Protein AF-A0A074W3J8-F1 (afdb_monomer)

Structure (mmCIF, N/CA/C/O backbone):
data_AF-A0A074W3J8-F1
#
_entry.id   AF-A0A074W3J8-F1
#
loop_
_atom_site.group_PDB
_atom_site.id
_atom_site.type_symbol
_atom_site.label_atom_id
_atom_site.label_alt_id
_atom_site.label_comp_id
_atom_site.label_asym_id
_atom_site.label_entity_id
_atom_site.label_seq_id
_atom_site.pdbx_PDB_ins_code
_atom_site.Cartn_x
_atom_site.Cartn_y
_atom_site.Cartn_z
_atom_site.occupancy
_atom_site.B_iso_or_equiv
_atom_site.auth_seq_id
_atom_site.auth_comp_id
_atom_site.auth_asym_id
_atom_site.auth_atom_id
_atom_site.pdbx_PDB_model_num
ATOM 1 N N . ALA A 1 1 ? 24.331 3.811 -32.548 1.00 37.69 1 ALA A N 1
ATOM 2 C CA . ALA A 1 1 ? 24.297 2.344 -32.733 1.00 37.69 1 ALA A CA 1
ATOM 3 C C . ALA A 1 1 ? 24.507 1.715 -31.360 1.00 37.69 1 ALA A C 1
ATOM 5 O O . ALA A 1 1 ? 25.449 2.123 -30.707 1.00 37.69 1 ALA A O 1
ATOM 6 N N . SER A 1 2 ? 23.672 0.851 -30.790 1.00 36.09 2 SER A N 1
ATOM 7 C CA . SER A 1 2 ? 22.508 0.096 -31.257 1.00 36.09 2 SER A CA 1
ATOM 8 C C . SER A 1 2 ? 21.372 0.308 -30.248 1.00 36.09 2 SER A C 1
ATOM 10 O O . SER A 1 2 ? 21.571 0.116 -29.051 1.00 36.09 2 SER A O 1
ATOM 12 N N . THR A 1 3 ? 20.202 0.747 -30.708 1.00 47.94 3 THR A N 1
ATOM 13 C CA . THR A 1 3 ? 18.980 0.812 -29.895 1.00 47.94 3 THR A CA 1
ATOM 14 C C . THR A 1 3 ? 18.327 -0.560 -29.975 1.00 47.94 3 THR A C 1
ATOM 16 O O . THR A 1 3 ? 17.429 -0.790 -30.787 1.00 47.94 3 THR A O 1
ATOM 19 N N . ASP A 1 4 ? 18.838 -1.500 -29.185 1.00 38.25 4 ASP A N 1
ATOM 20 C CA . ASP A 1 4 ? 18.309 -2.857 -29.149 1.00 38.25 4 ASP A CA 1
ATOM 21 C C . ASP A 1 4 ? 16.967 -2.853 -28.402 1.00 38.25 4 ASP A C 1
ATOM 23 O O . ASP A 1 4 ? 16.872 -2.987 -27.183 1.00 38.25 4 ASP A O 1
ATOM 27 N N . LYS A 1 5 ? 15.892 -2.633 -29.167 1.00 47.25 5 LYS A N 1
ATOM 28 C CA . LYS A 1 5 ? 14.490 -2.676 -28.718 1.00 47.25 5 LYS A CA 1
ATOM 29 C C . LYS A 1 5 ? 14.050 -4.083 -28.273 1.00 47.25 5 LYS A C 1
ATOM 31 O O . LYS A 1 5 ? 12.896 -4.264 -27.899 1.00 47.25 5 LYS A O 1
ATOM 36 N N . SER A 1 6 ? 14.944 -5.072 -28.299 1.00 40.81 6 SER A N 1
ATOM 37 C CA . SER A 1 6 ? 14.677 -6.471 -27.950 1.00 40.81 6 SER A CA 1
ATOM 38 C C . SER A 1 6 ? 14.681 -6.758 -26.438 1.00 40.81 6 SER A C 1
ATOM 40 O O . SER A 1 6 ? 14.144 -7.779 -26.015 1.00 40.81 6 SER A O 1
ATOM 42 N N . ILE A 1 7 ? 15.189 -5.844 -25.597 1.00 44.91 7 ILE A N 1
ATOM 43 C CA . ILE A 1 7 ? 15.182 -5.992 -24.123 1.00 44.91 7 ILE A CA 1
ATOM 44 C C . ILE A 1 7 ? 13.827 -5.566 -23.503 1.00 44.91 7 ILE A C 1
ATOM 46 O O . ILE A 1 7 ? 13.557 -5.811 -22.330 1.00 44.91 7 ILE A O 1
ATOM 50 N N . MET A 1 8 ? 12.912 -4.982 -24.288 1.00 40.69 8 MET A N 1
ATOM 51 C CA . MET A 1 8 ? 11.674 -4.349 -23.792 1.00 40.69 8 MET A CA 1
ATOM 52 C C . MET A 1 8 ? 10.526 -5.307 -23.414 1.00 40.69 8 MET A C 1
ATOM 54 O O . MET A 1 8 ? 9.385 -4.874 -23.273 1.00 40.69 8 MET A O 1
ATOM 58 N N . THR A 1 9 ? 10.799 -6.595 -23.194 1.00 46.59 9 THR A N 1
ATOM 59 C CA . THR A 1 9 ? 9.764 -7.574 -22.792 1.00 46.59 9 THR A CA 1
ATOM 60 C C . THR A 1 9 ? 10.117 -8.385 -21.550 1.00 46.59 9 THR A C 1
ATOM 62 O O . THR A 1 9 ? 9.511 -9.422 -21.297 1.00 46.59 9 THR A O 1
ATOM 65 N N . ILE A 1 10 ? 11.063 -7.913 -20.734 1.00 51.66 10 ILE A N 1
ATOM 66 C CA . ILE A 1 10 ? 11.404 -8.553 -19.457 1.00 51.66 10 ILE A CA 1
ATOM 67 C C . ILE A 1 10 ? 10.976 -7.651 -18.298 1.00 51.66 10 ILE A C 1
ATOM 69 O O . ILE A 1 10 ? 11.773 -7.318 -17.431 1.00 51.66 10 ILE A O 1
ATOM 73 N N . ILE A 1 11 ? 9.696 -7.275 -18.239 1.00 58.72 11 ILE A N 1
ATOM 74 C CA . ILE A 1 11 ? 9.117 -7.053 -16.911 1.00 58.72 11 ILE A CA 1
ATOM 75 C C . ILE A 1 11 ? 8.883 -8.459 -16.364 1.00 58.72 11 ILE A C 1
ATOM 77 O O . ILE A 1 11 ? 7.884 -9.108 -16.673 1.00 58.72 11 ILE A O 1
ATOM 81 N N . GLY A 1 12 ? 9.860 -8.974 -15.619 1.00 64.25 12 GLY A N 1
ATOM 82 C CA . GLY A 1 12 ? 9.792 -10.303 -15.023 1.00 64.25 12 GLY A CA 1
ATOM 83 C C . GLY A 1 12 ? 8.593 -10.445 -14.076 1.00 64.25 12 GLY A C 1
ATOM 84 O O . GLY A 1 12 ? 7.885 -9.489 -13.755 1.00 64.25 12 GLY A O 1
ATOM 85 N N . ASN A 1 13 ? 8.384 -11.636 -13.529 1.00 80.94 13 ASN A N 1
ATOM 86 C CA . ASN A 1 13 ? 7.236 -11.899 -12.663 1.00 80.94 13 ASN A CA 1
ATOM 87 C C . ASN A 1 13 ? 7.220 -11.020 -11.384 1.00 80.94 13 ASN A C 1
ATOM 89 O O . ASN A 1 13 ? 8.151 -11.065 -10.575 1.00 80.94 13 ASN A O 1
ATOM 93 N N . ASN A 1 14 ? 6.124 -10.279 -11.171 1.00 84.62 14 ASN A N 1
ATOM 94 C CA . ASN A 1 14 ? 5.858 -9.476 -9.963 1.00 84.62 14 ASN A CA 1
ATOM 95 C C . ASN A 1 14 ? 5.241 -10.293 -8.810 1.00 84.62 14 ASN A C 1
ATOM 97 O O . ASN A 1 14 ? 4.688 -9.728 -7.863 1.00 84.62 14 ASN A O 1
ATOM 101 N N . LYS A 1 15 ? 5.301 -11.626 -8.889 1.00 86.94 15 LYS A N 1
ATOM 102 C CA . LYS A 1 15 ? 4.885 -12.529 -7.815 1.00 86.94 15 LYS A CA 1
ATOM 103 C C . LYS A 1 15 ? 5.602 -12.169 -6.511 1.00 86.94 15 LYS A C 1
ATOM 105 O O . LYS A 1 15 ? 6.789 -11.835 -6.509 1.00 86.94 15 LYS A O 1
ATOM 110 N N . ASP A 1 16 ? 4.838 -12.226 -5.424 1.00 89.19 16 ASP A N 1
ATOM 111 C CA . ASP A 1 16 ? 5.273 -11.928 -4.056 1.00 89.19 16 ASP A CA 1
ATOM 112 C C . ASP A 1 16 ? 5.745 -10.478 -3.826 1.00 89.19 16 ASP A C 1
ATOM 114 O O . ASP A 1 16 ? 6.363 -10.191 -2.804 1.00 89.19 16 ASP A O 1
ATOM 118 N N . ILE A 1 17 ? 5.424 -9.553 -4.743 1.00 92.19 17 ILE A N 1
ATOM 119 C CA . ILE A 1 17 ? 5.615 -8.109 -4.560 1.00 92.19 17 ILE A CA 1
ATOM 120 C C . ILE A 1 17 ? 4.270 -7.453 -4.235 1.00 92.19 17 ILE A C 1
ATOM 122 O O . ILE A 1 17 ? 3.275 -7.612 -4.954 1.00 92.19 17 ILE A O 1
ATOM 126 N N . HIS A 1 18 ? 4.251 -6.690 -3.145 1.00 91.94 18 HIS A N 1
ATOM 127 C CA . HIS A 1 18 ? 3.091 -5.961 -2.664 1.00 91.94 18 HIS A CA 1
ATOM 128 C C . HIS A 1 18 ? 2.561 -5.011 -3.754 1.00 91.94 18 HIS A C 1
ATOM 130 O O . HIS A 1 18 ? 3.370 -4.348 -4.407 1.00 91.94 18 HIS A O 1
ATOM 136 N N . PRO A 1 19 ? 1.230 -4.888 -3.955 1.00 91.44 19 PRO A N 1
ATOM 137 C CA . PRO A 1 19 ? 0.658 -4.049 -5.009 1.00 91.44 19 PRO A CA 1
ATOM 138 C C . PRO A 1 19 ? 1.208 -2.623 -5.055 1.00 91.44 19 PRO A C 1
ATOM 140 O O . PRO A 1 19 ? 1.490 -2.127 -6.141 1.00 91.44 19 PRO A O 1
ATOM 143 N N . CYS A 1 20 ? 1.434 -1.996 -3.895 1.00 89.88 20 CYS A N 1
ATOM 144 C CA . CYS A 1 20 ? 1.976 -0.639 -3.853 1.00 89.88 20 CYS A CA 1
ATOM 145 C C . CYS A 1 20 ? 3.396 -0.530 -4.423 1.00 89.88 20 CYS A C 1
ATOM 147 O O . CYS A 1 20 ? 3.713 0.502 -4.992 1.00 89.88 20 CYS A O 1
ATOM 149 N N . LEU A 1 21 ? 4.211 -1.586 -4.351 1.00 91.31 21 LEU A N 1
ATOM 150 C CA . LEU A 1 21 ? 5.601 -1.612 -4.820 1.00 91.31 21 LEU A CA 1
ATOM 151 C C . LEU A 1 21 ? 5.732 -2.076 -6.280 1.00 91.31 21 LEU A C 1
ATOM 153 O O . LEU A 1 21 ? 6.843 -2.290 -6.773 1.00 91.31 21 LEU A O 1
ATOM 157 N N . ARG A 1 22 ? 4.614 -2.291 -6.981 1.00 90.00 22 ARG A N 1
ATOM 158 C CA . ARG A 1 22 ? 4.633 -2.749 -8.372 1.00 90.00 22 ARG A CA 1
ATOM 159 C C . ARG A 1 22 ? 5.197 -1.684 -9.300 1.00 90.00 22 ARG A C 1
ATOM 161 O O . ARG A 1 22 ? 5.090 -0.488 -9.044 1.00 90.00 22 ARG A O 1
ATOM 168 N N . ARG A 1 23 ? 5.737 -2.148 -10.427 1.00 88.81 23 ARG A N 1
ATOM 169 C CA . ARG A 1 23 ? 6.383 -1.338 -11.467 1.00 88.81 23 ARG A CA 1
ATOM 170 C C . ARG A 1 23 ? 5.636 -0.050 -11.822 1.00 88.81 23 ARG A C 1
ATOM 172 O O . ARG A 1 23 ? 6.273 0.981 -12.003 1.00 88.81 23 ARG A O 1
ATOM 179 N N . THR A 1 24 ? 4.307 -0.104 -11.894 1.00 87.50 24 THR A N 1
ATOM 180 C CA . THR A 1 24 ? 3.427 1.023 -12.252 1.00 87.50 24 THR A CA 1
ATOM 181 C C . THR A 1 24 ? 3.591 2.244 -11.348 1.00 87.50 24 THR A C 1
ATOM 183 O O . THR A 1 24 ? 3.364 3.372 -11.798 1.00 87.50 24 THR A O 1
ATOM 186 N N . ASN A 1 25 ? 4.006 2.021 -10.100 1.00 88.69 25 ASN A N 1
ATOM 187 C CA . ASN A 1 25 ? 4.159 3.058 -9.089 1.00 88.69 25 ASN A CA 1
ATOM 188 C C . ASN A 1 25 ? 5.568 3.656 -9.054 1.00 88.69 25 ASN A C 1
ATOM 190 O O . ASN A 1 25 ? 5.743 4.687 -8.423 1.00 88.69 25 ASN A O 1
ATOM 194 N N . TRP A 1 26 ? 6.545 3.078 -9.757 1.00 87.44 26 TRP A N 1
ATOM 195 C CA . TRP A 1 26 ? 7.904 3.617 -9.867 1.00 87.44 26 TRP A CA 1
ATOM 196 C C . TRP A 1 26 ? 8.005 4.531 -11.088 1.00 87.44 26 TRP A C 1
ATOM 198 O O . TRP A 1 26 ? 8.215 4.078 -12.214 1.00 87.44 26 TRP A O 1
ATOM 208 N N . LYS A 1 27 ? 7.781 5.827 -10.888 1.00 82.50 27 LYS A N 1
ATOM 209 C CA . LYS A 1 27 ? 7.974 6.839 -11.928 1.00 82.50 27 LYS A CA 1
ATOM 210 C C . LYS A 1 27 ? 9.470 7.089 -12.089 1.00 82.50 27 LYS A C 1
ATOM 212 O O . LYS A 1 27 ? 10.221 6.968 -11.130 1.00 82.50 27 LYS A O 1
ATOM 217 N N . GLU A 1 28 ? 9.899 7.349 -13.321 1.00 81.25 28 GLU A N 1
ATOM 218 C CA . GLU A 1 28 ? 11.296 7.691 -13.661 1.00 81.25 28 GLU A CA 1
ATOM 219 C C . GLU A 1 28 ? 12.339 6.583 -13.417 1.00 81.25 28 GLU A C 1
ATOM 221 O O . GLU A 1 28 ? 13.480 6.724 -13.829 1.00 81.25 28 GLU A O 1
ATOM 226 N N . THR A 1 29 ? 11.953 5.443 -12.840 1.00 83.56 29 THR A N 1
ATOM 227 C CA . THR A 1 29 ? 12.778 4.227 -12.789 1.00 83.5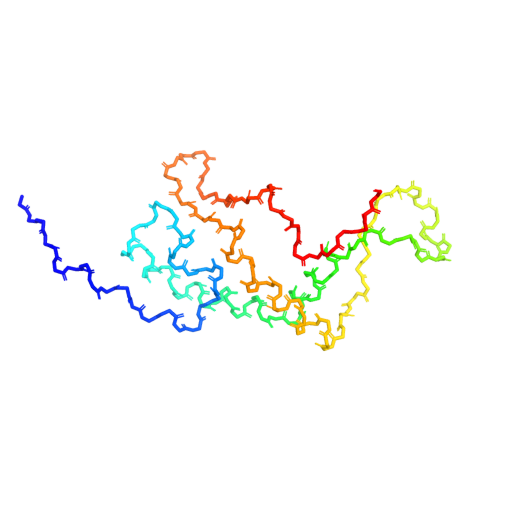6 29 THR A CA 1
ATOM 228 C C . THR A 1 29 ? 12.599 3.443 -14.086 1.00 83.56 29 THR A C 1
ATOM 230 O O . THR A 1 29 ? 11.462 3.170 -14.492 1.00 83.56 29 THR A O 1
ATOM 233 N N . SER A 1 30 ? 13.694 3.071 -14.745 1.00 84.88 30 SER A N 1
ATOM 234 C CA . SER A 1 30 ? 13.664 2.206 -15.928 1.00 84.88 30 SER A CA 1
ATOM 235 C C . SER A 1 30 ? 13.237 0.775 -15.576 1.00 84.88 30 SER A C 1
ATOM 237 O O . SER A 1 30 ? 13.289 0.348 -14.421 1.00 84.88 30 SER A O 1
ATOM 239 N N . ASP A 1 31 ? 12.809 0.001 -16.576 1.00 86.38 31 ASP A N 1
ATOM 240 C CA . ASP A 1 31 ? 12.410 -1.396 -16.354 1.00 86.38 31 ASP A CA 1
ATOM 241 C C . ASP A 1 31 ? 13.583 -2.247 -15.851 1.00 86.38 31 ASP A C 1
ATOM 243 O O . ASP A 1 31 ? 13.408 -3.049 -14.937 1.00 86.38 31 ASP A O 1
ATOM 247 N N . ALA A 1 32 ? 14.789 -2.007 -16.373 1.00 85.19 32 ALA A N 1
ATOM 248 C CA . ALA A 1 32 ? 16.003 -2.686 -15.932 1.00 85.19 32 ALA A CA 1
ATOM 249 C C . ALA A 1 32 ? 16.319 -2.389 -14.456 1.00 85.19 32 ALA A C 1
ATOM 251 O O . ALA A 1 32 ? 16.530 -3.314 -13.675 1.00 85.19 32 ALA A O 1
ATOM 252 N N . GLU A 1 33 ? 16.284 -1.118 -14.044 1.00 85.31 33 GLU A N 1
ATOM 253 C CA . GLU A 1 33 ? 16.472 -0.721 -12.640 1.00 85.31 33 GLU A CA 1
ATOM 254 C C . GLU A 1 33 ? 15.414 -1.346 -11.728 1.00 85.31 33 GLU A C 1
ATOM 256 O O . GLU A 1 33 ? 15.735 -1.843 -10.649 1.00 85.31 33 GLU A O 1
ATOM 261 N N . TYR A 1 34 ? 14.157 -1.395 -12.177 1.00 88.81 34 TYR A N 1
ATOM 262 C CA . TYR A 1 34 ? 13.090 -2.037 -11.419 1.00 88.81 34 TYR A CA 1
ATOM 263 C C . TYR A 1 34 ? 13.336 -3.538 -11.207 1.00 88.81 34 TYR A C 1
ATOM 265 O O . TYR A 1 34 ? 13.099 -4.038 -10.105 1.00 88.81 34 TYR A O 1
ATOM 273 N N . GLU A 1 35 ? 13.836 -4.264 -12.215 1.00 89.25 35 GLU A N 1
ATOM 274 C CA . GLU A 1 35 ? 14.207 -5.678 -12.058 1.00 89.25 35 GLU A CA 1
ATOM 275 C C . GLU A 1 35 ? 15.271 -5.872 -10.966 1.00 89.25 35 GLU A C 1
ATOM 277 O O . GLU A 1 35 ? 15.134 -6.783 -10.144 1.00 89.25 35 GLU A O 1
ATOM 282 N N . TYR A 1 36 ? 16.271 -4.985 -10.889 1.00 88.81 36 TYR A N 1
ATOM 283 C CA . TYR A 1 36 ? 17.287 -5.021 -9.829 1.00 88.81 36 TYR A CA 1
ATOM 284 C C . TYR A 1 36 ? 16.705 -4.761 -8.433 1.00 88.81 36 TYR A C 1
ATOM 286 O O . TYR A 1 36 ? 17.205 -5.307 -7.449 1.00 88.81 36 TYR A O 1
ATOM 294 N N . LEU A 1 37 ? 15.621 -3.986 -8.325 1.00 88.44 37 LEU A N 1
ATOM 295 C CA . LEU A 1 37 ? 14.953 -3.719 -7.047 1.00 88.44 37 LEU A CA 1
ATOM 296 C C . LEU A 1 37 ? 14.116 -4.903 -6.547 1.00 88.44 37 LEU A C 1
ATOM 298 O O . LEU A 1 37 ? 13.923 -5.045 -5.336 1.00 88.44 37 LEU A O 1
ATOM 302 N N . LYS A 1 38 ? 13.617 -5.778 -7.431 1.00 90.88 38 LYS A N 1
ATOM 303 C CA . LYS A 1 38 ? 12.654 -6.838 -7.068 1.00 90.88 38 LYS A CA 1
ATOM 304 C C . LYS A 1 38 ? 13.035 -7.692 -5.857 1.00 90.88 38 LYS A C 1
ATOM 306 O O . LYS A 1 38 ? 12.138 -7.945 -5.049 1.00 90.88 38 LYS A O 1
ATOM 311 N N . PRO A 1 39 ? 14.289 -8.155 -5.679 1.00 91.62 39 PRO A N 1
ATOM 312 C CA . PRO A 1 39 ? 14.666 -8.916 -4.488 1.00 91.62 39 PRO A CA 1
ATOM 313 C C . PRO A 1 39 ? 14.386 -8.146 -3.191 1.00 91.62 39 PRO A C 1
ATOM 315 O O . PRO A 1 39 ? 13.777 -8.690 -2.269 1.00 91.62 39 PRO A O 1
ATOM 318 N N . VAL A 1 40 ? 14.736 -6.858 -3.154 1.00 91.75 40 VAL A N 1
ATOM 319 C CA . VAL A 1 40 ? 14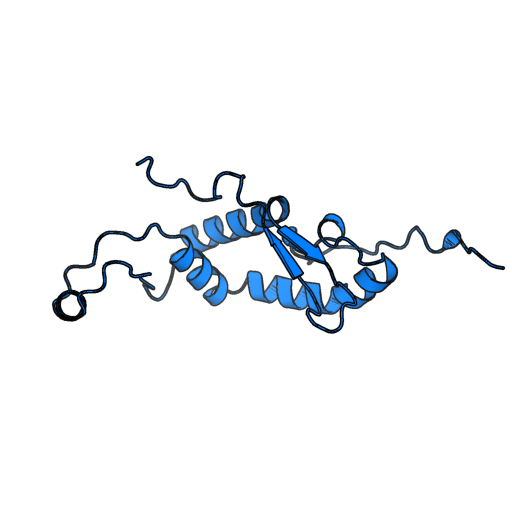.481 -5.979 -2.006 1.00 91.75 40 VAL A CA 1
ATOM 320 C C . VAL A 1 40 ? 12.983 -5.731 -1.842 1.00 91.75 40 VAL A C 1
ATOM 322 O O . VAL A 1 40 ? 12.462 -5.836 -0.735 1.00 91.75 40 VAL A O 1
ATOM 325 N N . LEU A 1 41 ? 12.249 -5.499 -2.934 1.00 92.88 41 LEU A N 1
ATOM 326 C CA . LEU A 1 41 ? 10.797 -5.287 -2.874 1.00 92.88 41 LEU A CA 1
ATOM 327 C C . LEU A 1 41 ? 10.042 -6.507 -2.328 1.00 92.88 41 LEU A C 1
ATOM 329 O O . LEU A 1 41 ? 9.037 -6.341 -1.636 1.00 92.88 41 LEU A O 1
ATOM 333 N N . ARG A 1 42 ? 10.521 -7.731 -2.581 1.00 93.19 42 ARG A N 1
ATOM 334 C CA . ARG A 1 42 ? 9.965 -8.958 -1.981 1.00 93.19 42 ARG A CA 1
ATOM 335 C C . ARG A 1 42 ? 10.220 -9.024 -0.475 1.00 93.19 42 ARG A C 1
ATOM 337 O O . ARG A 1 42 ? 9.311 -9.376 0.273 1.00 93.19 42 ARG A O 1
ATOM 344 N N . ILE A 1 43 ? 11.412 -8.632 -0.019 1.00 93.81 43 ILE A N 1
ATOM 345 C CA . ILE A 1 43 ? 11.721 -8.533 1.417 1.00 93.81 43 ILE A CA 1
ATOM 346 C C . ILE A 1 43 ? 10.801 -7.506 2.082 1.00 93.81 43 ILE A C 1
ATOM 348 O O . ILE A 1 43 ? 10.132 -7.827 3.063 1.00 93.81 43 ILE A O 1
ATOM 352 N N . VAL A 1 44 ? 10.693 -6.303 1.507 1.00 92.38 44 VAL A N 1
ATOM 353 C CA . VAL A 1 44 ? 9.798 -5.254 2.019 1.00 92.38 44 VAL A CA 1
ATOM 354 C C . VAL A 1 44 ? 8.350 -5.739 2.022 1.00 92.38 44 VAL A C 1
ATOM 356 O O . VAL A 1 44 ? 7.634 -5.522 2.992 1.00 92.38 44 VAL A O 1
ATOM 359 N N . THR A 1 45 ? 7.920 -6.476 0.996 1.00 93.62 45 THR A N 1
ATOM 360 C CA . THR A 1 45 ? 6.581 -7.081 0.963 1.00 93.62 45 THR A CA 1
ATOM 361 C C . THR A 1 45 ? 6.344 -7.987 2.163 1.00 93.62 45 THR A C 1
ATOM 363 O O . THR A 1 45 ? 5.299 -7.879 2.793 1.00 93.62 45 THR A O 1
ATOM 366 N N . LYS A 1 46 ? 7.315 -8.827 2.535 1.00 94.06 46 LYS A N 1
ATOM 367 C CA . LYS A 1 46 ? 7.199 -9.665 3.734 1.00 94.06 46 LYS A CA 1
ATOM 368 C C . LYS A 1 46 ? 7.180 -8.852 5.021 1.00 94.06 46 LYS A C 1
ATOM 370 O O . LYS A 1 46 ? 6.403 -9.185 5.908 1.00 94.06 46 LYS A O 1
ATOM 375 N N . MET A 1 47 ? 7.939 -7.760 5.096 1.00 92.88 47 MET A N 1
ATOM 376 C CA . MET A 1 47 ? 7.878 -6.836 6.235 1.00 92.88 47 MET A CA 1
ATOM 377 C C . MET A 1 47 ? 6.493 -6.195 6.384 1.00 92.88 47 MET A C 1
ATOM 379 O O . MET A 1 47 ? 5.967 -6.131 7.490 1.00 92.88 47 MET A O 1
ATOM 383 N N . LEU A 1 48 ? 5.860 -5.788 5.280 1.00 90.56 48 LEU A N 1
ATOM 384 C CA . LEU A 1 48 ? 4.499 -5.234 5.285 1.00 90.56 48 LEU A CA 1
ATOM 385 C C . LEU A 1 48 ? 3.434 -6.254 5.729 1.00 90.56 48 LEU A C 1
ATOM 387 O O . LEU A 1 48 ? 2.349 -5.862 6.148 1.00 90.56 48 LEU A O 1
ATOM 391 N N . GLU A 1 49 ? 3.730 -7.554 5.645 1.00 89.25 49 GLU A N 1
ATOM 392 C CA . GLU A 1 49 ? 2.855 -8.631 6.121 1.00 89.25 49 GLU A CA 1
ATOM 393 C C . GLU A 1 49 ? 3.083 -8.998 7.596 1.00 89.25 49 GLU A C 1
ATOM 395 O O . GLU A 1 49 ? 2.318 -9.799 8.130 1.00 89.25 49 GLU A O 1
ATOM 400 N N . MET A 1 50 ? 4.103 -8.442 8.261 1.00 92.25 50 MET A N 1
ATOM 401 C CA . MET A 1 50 ? 4.394 -8.747 9.663 1.00 92.25 50 MET A CA 1
ATOM 402 C C . MET A 1 50 ? 3.336 -8.149 10.594 1.00 92.25 50 MET A C 1
ATOM 404 O O . MET A 1 50 ? 3.021 -6.961 10.512 1.00 92.25 50 MET A O 1
ATOM 408 N N . ASP A 1 51 ? 2.874 -8.944 11.561 1.00 90.19 51 ASP A N 1
ATOM 409 C CA . ASP A 1 51 ? 1.864 -8.535 12.545 1.00 90.19 51 ASP A CA 1
ATOM 410 C C . ASP A 1 51 ? 2.218 -7.236 13.276 1.00 90.19 51 ASP A C 1
ATOM 412 O O . ASP A 1 51 ? 1.353 -6.385 13.449 1.00 90.19 51 ASP A O 1
ATOM 416 N N . GLY A 1 52 ? 3.486 -7.038 13.651 1.00 86.69 52 GLY A N 1
ATOM 417 C CA . GLY A 1 52 ? 3.924 -5.807 14.319 1.00 86.69 52 GLY A CA 1
ATOM 418 C C . GLY A 1 52 ? 3.824 -4.562 13.431 1.00 86.69 52 GLY A C 1
ATOM 419 O O . GLY A 1 52 ? 3.479 -3.484 13.909 1.00 86.69 52 GLY A O 1
ATOM 420 N N . VAL A 1 53 ? 4.068 -4.711 12.126 1.00 88.38 53 VAL A N 1
ATOM 421 C CA . VAL A 1 53 ? 3.901 -3.621 11.156 1.00 88.38 53 VAL A CA 1
ATOM 422 C C . VAL A 1 53 ? 2.413 -3.329 10.969 1.00 88.38 53 VAL A C 1
ATOM 424 O O . VAL A 1 53 ? 2.010 -2.170 11.025 1.00 88.38 53 VAL A O 1
ATOM 427 N N . LEU A 1 54 ? 1.578 -4.363 10.840 1.00 89.31 54 LEU A N 1
ATOM 428 C CA . LEU A 1 54 ? 0.122 -4.212 10.755 1.00 89.31 54 LEU A CA 1
ATOM 429 C C . LEU A 1 54 ? -0.474 -3.576 12.019 1.00 89.31 54 LEU A C 1
ATOM 431 O O . LEU A 1 54 ? -1.349 -2.723 11.910 1.00 89.31 54 LEU A O 1
ATOM 435 N N . ASP A 1 55 ? 0.025 -3.932 13.202 1.00 86.50 55 ASP A N 1
ATOM 436 C CA . ASP A 1 55 ? -0.387 -3.340 14.478 1.00 86.50 55 ASP A CA 1
ATOM 437 C C . ASP A 1 55 ? -0.052 -1.840 14.533 1.00 86.50 55 ASP A C 1
ATOM 439 O O . ASP A 1 55 ? -0.878 -1.031 14.968 1.00 86.50 55 ASP A O 1
ATOM 443 N N . LEU A 1 56 ? 1.123 -1.449 14.030 1.00 84.62 56 LEU A N 1
ATOM 444 C CA . LEU A 1 56 ? 1.524 -0.047 13.924 1.00 84.62 56 LEU A CA 1
ATOM 445 C C . LEU A 1 56 ? 0.642 0.730 12.935 1.00 84.62 56 LEU A C 1
ATOM 447 O O . LEU A 1 56 ? 0.127 1.794 13.280 1.00 84.62 56 LEU A O 1
ATOM 451 N N . TRP A 1 57 ? 0.418 0.199 11.730 1.00 84.56 57 TRP A N 1
ATOM 452 C CA . TRP A 1 57 ? -0.472 0.813 10.734 1.00 84.56 57 TRP A CA 1
ATOM 453 C C . TRP A 1 57 ? -1.908 0.931 11.242 1.00 84.56 57 TRP A C 1
ATOM 455 O O . TRP A 1 57 ? -2.578 1.946 11.029 1.00 84.56 57 TRP A O 1
ATOM 465 N N . PHE A 1 58 ? -2.383 -0.091 11.953 1.00 83.69 58 PHE A N 1
ATOM 466 C CA . PHE A 1 58 ? -3.683 -0.057 12.597 1.00 83.69 58 PHE A CA 1
ATOM 467 C C . PHE A 1 58 ? -3.777 1.105 13.585 1.00 83.69 58 PHE A C 1
ATOM 469 O O . PHE A 1 58 ? -4.727 1.882 13.487 1.00 83.69 58 PHE A O 1
ATOM 476 N N . ALA A 1 59 ? -2.789 1.266 14.468 1.00 79.00 59 ALA A N 1
ATOM 477 C CA . ALA A 1 59 ? -2.758 2.340 15.456 1.00 79.00 59 ALA A CA 1
ATOM 478 C C . ALA A 1 59 ? -2.659 3.739 14.824 1.00 79.00 59 ALA A C 1
ATOM 480 O O . ALA A 1 59 ? -3.383 4.643 15.235 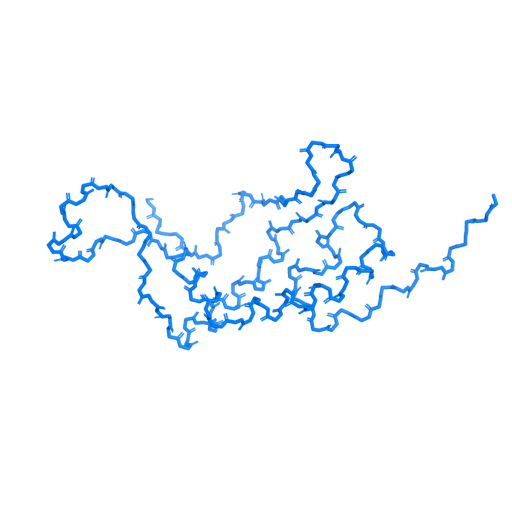1.00 79.00 59 ALA A O 1
ATOM 481 N N . LEU A 1 60 ? -1.812 3.914 13.803 1.00 77.94 60 LEU A N 1
ATOM 482 C CA . LEU A 1 60 ? -1.615 5.204 13.129 1.00 77.94 60 LEU A CA 1
ATOM 483 C C . LEU A 1 60 ? -2.864 5.695 12.396 1.00 77.94 60 LEU A C 1
ATOM 485 O O . LEU A 1 60 ? -3.130 6.892 12.375 1.00 77.94 60 LEU A O 1
ATOM 489 N N . GLY A 1 61 ? -3.628 4.787 11.790 1.00 74.00 61 GLY A N 1
ATOM 490 C CA . GLY A 1 61 ? -4.850 5.163 11.087 1.00 74.00 61 GLY A CA 1
ATOM 491 C C . GLY A 1 61 ? -6.082 5.267 11.991 1.00 74.00 61 GLY A C 1
ATOM 492 O O . GLY A 1 61 ? -7.176 5.475 11.471 1.00 74.00 61 GLY A O 1
ATOM 493 N N . GLN A 1 62 ? -5.982 5.025 13.304 1.00 71.31 62 GLN A N 1
ATOM 494 C CA . GLN A 1 62 ? -7.129 5.289 14.170 1.00 71.31 62 GLN A CA 1
ATOM 495 C C . GLN A 1 62 ? -7.367 6.800 14.213 1.00 71.31 62 GLN A C 1
ATOM 497 O O . GLN A 1 62 ? -6.400 7.562 14.320 1.00 71.31 62 GLN A O 1
ATOM 502 N N . PRO A 1 63 ? -8.631 7.264 14.168 1.00 62.22 63 PRO A N 1
ATOM 503 C CA . PRO A 1 63 ? -8.903 8.642 14.534 1.00 62.22 63 PRO A CA 1
ATOM 504 C C . PRO A 1 63 ? -8.300 8.872 15.918 1.00 62.22 63 PRO A C 1
ATOM 506 O O . PRO A 1 63 ? -8.274 7.957 16.745 1.00 62.22 63 PRO A O 1
ATOM 509 N N . MET A 1 64 ? -7.803 10.080 16.178 1.00 58.12 64 MET A N 1
ATOM 510 C CA . MET A 1 64 ? -7.419 10.456 17.533 1.00 58.12 64 MET A CA 1
ATOM 511 C C . MET A 1 64 ? -8.657 10.367 18.443 1.00 58.12 64 MET A C 1
ATOM 513 O O . MET A 1 64 ? -9.377 11.349 18.630 1.00 58.12 64 MET A O 1
ATOM 517 N N . GLN A 1 65 ? -8.950 9.185 18.979 1.00 54.75 65 GLN A N 1
ATOM 518 C CA . GLN A 1 65 ? -10.086 8.989 19.858 1.00 54.75 65 GLN A CA 1
ATOM 519 C C . GLN A 1 65 ? -9.813 9.678 21.193 1.00 54.75 65 GLN A C 1
ATOM 521 O O . GLN A 1 65 ? -8.690 9.708 21.705 1.00 54.75 65 GLN A O 1
ATOM 526 N N . LYS A 1 66 ? -10.883 10.253 21.751 1.00 51.78 66 LYS A N 1
ATOM 527 C CA . LYS A 1 66 ? -10.914 10.878 23.073 1.00 51.78 66 LYS A CA 1
ATOM 528 C C . LYS A 1 66 ? -10.399 9.889 24.128 1.00 51.78 66 LYS A C 1
ATOM 530 O O . LYS A 1 66 ? -11.084 8.933 24.460 1.00 51.78 66 LYS A O 1
ATOM 535 N N . LEU A 1 67 ? -9.188 10.174 24.614 1.00 51.59 67 LEU A N 1
ATOM 536 C CA . LEU A 1 67 ? -8.533 9.763 25.866 1.00 51.59 67 LEU A CA 1
ATOM 537 C C . LEU A 1 67 ? -9.136 8.554 26.621 1.00 51.59 67 LEU A C 1
ATOM 539 O O . LEU A 1 67 ? -10.239 8.660 27.162 1.00 51.59 67 LEU A O 1
ATOM 543 N N . PRO A 1 68 ? -8.353 7.488 26.878 1.00 52.50 68 PRO A N 1
ATOM 544 C CA . PRO A 1 68 ? -8.616 6.621 28.022 1.00 52.50 68 PRO A CA 1
ATOM 545 C C . PRO A 1 68 ? -8.514 7.435 29.324 1.00 52.50 68 PRO A C 1
ATOM 547 O O . PRO A 1 68 ? -7.595 8.238 29.497 1.00 52.50 68 PRO A O 1
ATOM 550 N N . ARG A 1 69 ? -9.438 7.212 30.268 1.00 50.31 69 ARG A N 1
ATOM 551 C CA . ARG A 1 69 ? -9.504 7.876 31.589 1.00 50.31 69 ARG A CA 1
ATOM 552 C C . ARG A 1 69 ? -8.413 7.412 32.574 1.00 50.31 69 ARG A C 1
ATOM 554 O O . ARG A 1 69 ? -8.677 7.328 33.768 1.00 50.31 69 ARG A O 1
ATOM 561 N N . THR A 1 70 ? -7.196 7.098 32.144 1.00 54.91 70 THR A N 1
ATOM 562 C CA . THR A 1 70 ? -6.131 6.813 33.118 1.00 54.91 70 THR A CA 1
ATOM 563 C C . THR A 1 70 ? -5.569 8.122 33.677 1.00 54.91 70 THR A C 1
ATOM 565 O O . THR A 1 70 ? -5.247 9.049 32.932 1.00 54.91 70 THR A O 1
ATOM 568 N N . GLU A 1 71 ? -5.471 8.212 35.007 1.00 58.44 71 GLU A N 1
ATOM 569 C CA . GLU A 1 71 ? -4.967 9.384 35.752 1.00 58.44 71 GLU A CA 1
ATOM 570 C C . GLU A 1 71 ? -3.613 9.876 35.210 1.00 58.44 71 GLU A C 1
ATOM 572 O O . GLU A 1 71 ? -3.411 11.070 34.985 1.00 58.44 71 GLU A O 1
ATOM 577 N N . MET A 1 72 ? -2.728 8.936 34.864 1.00 55.91 72 MET A N 1
ATOM 578 C CA . MET A 1 72 ? -1.403 9.209 34.302 1.00 55.91 72 MET A CA 1
ATOM 579 C C . MET A 1 72 ? -1.457 9.965 32.961 1.00 55.91 72 MET A C 1
ATOM 581 O O . MET A 1 72 ? -0.620 10.824 32.688 1.00 55.91 72 MET A O 1
ATOM 585 N N . LEU A 1 73 ? -2.466 9.695 32.122 1.00 54.16 73 LEU A N 1
ATOM 586 C CA . 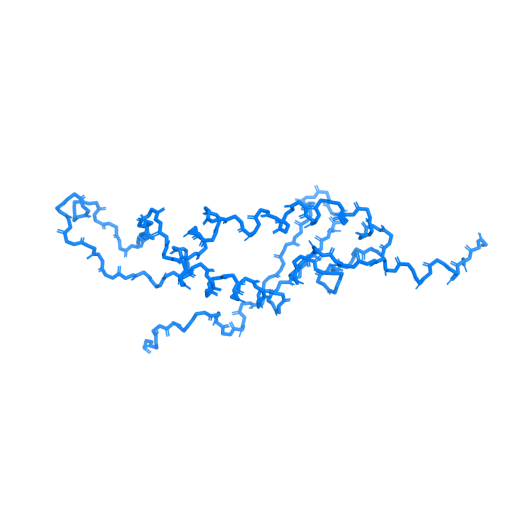LEU A 1 73 ? -2.621 10.365 30.829 1.00 54.16 73 LEU A CA 1
ATOM 587 C C . LEU A 1 73 ? -3.287 11.741 30.970 1.00 54.16 73 LEU A C 1
ATOM 589 O O . LEU A 1 73 ? -2.965 12.636 30.186 1.00 54.16 73 LEU A O 1
ATOM 593 N N . LYS A 1 74 ? -4.134 11.968 31.984 1.00 57.31 74 LYS A N 1
ATOM 594 C CA . LYS A 1 74 ? -4.717 13.297 32.261 1.00 57.31 74 LYS A CA 1
ATOM 595 C C . LYS A 1 74 ? -3.644 14.341 32.603 1.00 57.31 74 LYS A C 1
ATOM 597 O O . LYS A 1 74 ? -3.743 15.481 32.151 1.00 57.31 74 LYS A O 1
ATOM 602 N N . ALA A 1 75 ? -2.591 13.945 33.323 1.00 60.12 75 ALA A N 1
ATOM 603 C CA . ALA A 1 75 ? -1.515 14.840 33.760 1.00 60.12 75 ALA A CA 1
ATOM 604 C C . ALA A 1 75 ? -0.706 15.465 32.602 1.00 60.12 75 ALA A C 1
ATOM 606 O O . ALA A 1 75 ? -0.226 16.589 32.710 1.00 60.12 75 ALA A O 1
ATOM 607 N N . GLN A 1 76 ? -0.597 14.774 31.463 1.00 57.50 76 GLN A N 1
ATOM 608 C CA . GLN A 1 76 ? 0.290 15.163 30.357 1.00 57.50 76 GLN A CA 1
ATOM 609 C C . GLN A 1 76 ? -0.243 16.295 29.443 1.00 57.50 76 GLN A C 1
ATOM 611 O O . GLN A 1 76 ? 0.446 16.655 28.497 1.00 57.50 76 GLN A O 1
ATOM 616 N N . LYS A 1 77 ? -1.446 16.858 29.679 1.00 54.06 77 LYS A N 1
ATOM 617 C CA . LYS A 1 77 ? -2.042 18.068 29.030 1.00 54.06 77 LYS A CA 1
ATOM 618 C C . LYS A 1 77 ? -1.955 18.239 27.488 1.00 54.06 77 LYS A C 1
ATOM 620 O O . LYS A 1 77 ? -2.366 19.277 26.979 1.00 54.06 77 LYS A O 1
ATOM 625 N N . GLN A 1 78 ? -1.493 17.262 26.707 1.00 53.25 78 GLN A N 1
ATOM 626 C CA . GLN A 1 78 ? -1.410 17.389 25.244 1.00 53.25 78 GLN A CA 1
ATOM 627 C C . GLN A 1 78 ? -2.743 17.067 24.547 1.00 53.25 78 GLN A C 1
ATOM 629 O O . GLN A 1 78 ? -3.346 16.029 24.829 1.00 53.25 78 GLN A O 1
ATOM 634 N N . LYS A 1 79 ? -3.168 17.952 23.624 1.00 48.00 79 LYS A N 1
ATOM 635 C CA . LYS A 1 79 ? -4.422 17.869 22.838 1.00 48.00 79 LYS A CA 1
ATOM 636 C C . LYS A 1 79 ? -4.430 16.765 21.777 1.00 48.00 79 LYS A C 1
ATOM 638 O O . LYS A 1 79 ? -5.508 16.328 21.384 1.00 48.00 79 LYS A O 1
ATOM 643 N N . HIS A 1 80 ? -3.260 16.319 21.322 1.00 51.66 80 HIS A N 1
ATOM 644 C CA . HIS A 1 80 ? -3.128 15.340 20.247 1.00 51.66 80 HIS A CA 1
ATOM 645 C C . HIS A 1 80 ? -2.300 14.149 20.710 1.00 51.66 80 HIS A C 1
ATOM 647 O O . HIS A 1 80 ? -1.148 14.325 21.091 1.00 51.66 80 HIS A O 1
ATOM 653 N N . ARG A 1 81 ? -2.894 12.948 20.729 1.00 54.41 81 ARG A N 1
ATOM 654 C CA . ARG A 1 81 ? -2.191 11.709 21.082 1.00 54.41 81 ARG A CA 1
ATOM 655 C C . ARG A 1 81 ? -2.613 10.584 20.152 1.00 54.41 81 ARG A C 1
ATOM 657 O O . ARG A 1 81 ? -3.804 10.344 19.977 1.00 54.41 81 ARG A O 1
ATOM 664 N N . VAL A 1 82 ? -1.623 9.891 19.602 1.00 53.84 82 VAL A N 1
ATOM 665 C CA . VAL A 1 82 ? -1.797 8.598 18.937 1.00 53.84 82 VAL A CA 1
ATOM 666 C C . VAL A 1 82 ? -1.720 7.537 20.030 1.00 53.84 82 VAL A C 1
ATOM 668 O O . VAL A 1 82 ? -0.726 7.471 20.754 1.00 53.84 82 VAL A O 1
ATOM 671 N N . TYR A 1 83 ? -2.782 6.752 20.212 1.00 54.16 83 TYR A N 1
ATOM 672 C CA . TYR A 1 83 ? -2.809 5.698 21.224 1.00 54.16 83 TYR A CA 1
ATOM 673 C C . TYR A 1 83 ? -2.394 4.371 20.588 1.00 54.16 83 TYR A C 1
ATOM 675 O O . TYR A 1 83 ? -3.108 3.826 19.750 1.00 54.16 83 TYR A O 1
ATOM 683 N N . TYR A 1 84 ? -1.230 3.854 20.980 1.00 58.12 84 TYR A N 1
ATOM 684 C CA . TYR A 1 84 ? -0.790 2.513 20.608 1.00 58.12 84 TYR A CA 1
ATOM 685 C C . TYR A 1 84 ? -1.240 1.528 21.694 1.00 58.12 84 TYR A C 1
ATOM 687 O O . TYR A 1 84 ? -0.683 1.514 22.789 1.00 58.12 84 TYR A O 1
ATOM 695 N N . THR A 1 85 ? -2.258 0.709 21.415 1.00 56.44 85 THR A N 1
ATOM 696 C CA . THR A 1 85 ? -2.790 -0.291 22.366 1.00 56.44 85 THR A CA 1
ATOM 697 C C . THR A 1 85 ? -1.972 -1.585 22.423 1.00 56.44 85 THR A C 1
ATOM 699 O O . THR A 1 85 ? -2.377 -2.545 23.076 1.00 56.44 85 THR A O 1
ATOM 702 N N . GLY A 1 86 ? -0.816 -1.648 21.758 1.00 63.09 86 GLY A N 1
ATOM 703 C CA . GLY A 1 86 ? 0.097 -2.786 21.839 1.00 63.09 86 GLY A CA 1
ATOM 704 C C . GLY A 1 86 ? -0.140 -3.865 20.786 1.00 63.09 86 GLY A C 1
ATOM 705 O O . GLY A 1 86 ? 0.831 -4.310 20.182 1.00 63.09 86 GLY A O 1
ATOM 706 N N . ARG A 1 87 ? -1.390 -4.302 20.572 1.00 75.19 87 ARG A N 1
ATOM 707 C CA . ARG A 1 87 ? -1.734 -5.359 19.600 1.00 75.19 87 ARG A CA 1
ATOM 708 C C . ARG A 1 87 ? -3.126 -5.155 19.019 1.00 75.19 87 ARG A C 1
ATOM 710 O O . ARG A 1 87 ? -4.090 -5.006 19.768 1.00 75.19 87 ARG A O 1
ATOM 717 N N . SER A 1 88 ? -3.241 -5.212 17.696 1.00 81.19 88 SER A N 1
ATOM 718 C CA . SER A 1 88 ? -4.540 -5.293 17.033 1.00 81.19 88 SER A CA 1
ATOM 719 C C . SER A 1 88 ? -5.026 -6.747 16.984 1.00 81.19 88 SER A C 1
ATOM 721 O O . SER A 1 88 ? -4.249 -7.703 17.110 1.00 81.19 88 SER A O 1
ATOM 723 N N . THR A 1 89 ? -6.337 -6.929 16.865 1.00 86.56 89 THR A N 1
ATOM 724 C CA . THR A 1 89 ? -6.960 -8.246 16.686 1.00 86.56 89 THR A CA 1
ATOM 725 C C . THR A 1 89 ? -6.671 -8.799 15.290 1.00 86.56 89 THR A C 1
ATOM 727 O O . THR A 1 89 ? -6.390 -8.048 14.357 1.00 86.56 89 THR A O 1
ATOM 730 N N . VAL A 1 90 ? -6.818 -10.114 15.101 1.00 87.69 90 VAL A N 1
ATOM 731 C CA . VAL A 1 90 ? -6.640 -10.750 13.781 1.00 87.69 90 VAL A CA 1
ATOM 732 C C . VAL A 1 90 ? -7.539 -10.102 12.719 1.00 87.69 90 VAL A C 1
ATOM 734 O O . VAL A 1 90 ? -7.075 -9.802 11.622 1.00 87.69 90 VAL A O 1
ATOM 737 N N . GLY A 1 91 ? -8.799 -9.799 13.053 1.00 88.50 91 GLY A N 1
ATOM 738 C CA . GLY A 1 91 ? -9.718 -9.115 12.135 1.00 88.50 91 GLY A CA 1
ATOM 739 C C . GLY A 1 91 ? -9.248 -7.707 11.750 1.00 88.50 91 GLY A C 1
ATOM 740 O O . GLY A 1 91 ? -9.305 -7.331 10.580 1.00 88.50 91 GLY A O 1
ATOM 741 N N . GLN A 1 92 ? -8.706 -6.949 12.708 1.00 87.00 92 GLN A N 1
ATOM 742 C CA . GLN A 1 92 ? -8.133 -5.622 12.458 1.00 87.00 92 GLN A CA 1
ATOM 743 C C . GLN A 1 92 ? -6.879 -5.688 11.579 1.00 87.00 92 GLN A C 1
ATOM 745 O O . GLN A 1 92 ? -6.728 -4.855 10.683 1.00 87.00 92 GLN A O 1
ATOM 750 N N . ARG A 1 93 ? -6.018 -6.699 11.760 1.00 89.44 93 ARG A N 1
ATOM 751 C CA . ARG A 1 93 ? -4.858 -6.931 10.882 1.00 89.44 93 ARG A CA 1
ATOM 752 C C . ARG A 1 93 ? -5.279 -7.264 9.460 1.00 89.44 93 ARG A C 1
ATOM 754 O O . ARG A 1 93 ? -4.710 -6.718 8.521 1.00 89.44 93 ARG A O 1
ATOM 761 N N . VAL A 1 94 ? -6.296 -8.111 9.285 1.00 90.25 94 VAL A N 1
ATOM 762 C CA . VAL A 1 94 ? -6.832 -8.454 7.956 1.00 90.25 94 VAL A CA 1
ATOM 763 C C . VAL A 1 94 ? -7.372 -7.211 7.251 1.00 90.25 94 VAL A C 1
ATOM 765 O O . VAL A 1 94 ? -7.045 -6.980 6.086 1.00 90.25 94 VAL A O 1
ATOM 768 N N . HIS A 1 95 ? -8.139 -6.381 7.962 1.00 88.56 95 HIS A N 1
ATOM 769 C CA . HIS A 1 95 ? -8.633 -5.117 7.421 1.00 88.56 95 HIS A CA 1
ATOM 770 C C . HIS A 1 95 ? -7.482 -4.174 7.043 1.00 88.56 95 HIS A C 1
ATOM 772 O O . HIS A 1 95 ? -7.405 -3.723 5.903 1.00 88.56 95 HIS A O 1
ATOM 778 N N . THR A 1 96 ? -6.523 -3.977 7.951 1.00 88.44 96 THR A N 1
ATOM 779 C CA . THR A 1 96 ? -5.339 -3.129 7.727 1.00 88.44 96 THR A CA 1
ATOM 780 C C . THR A 1 96 ? -4.510 -3.616 6.537 1.00 88.44 96 THR A C 1
ATOM 782 O O . THR A 1 96 ? -4.085 -2.819 5.707 1.00 88.44 96 THR A O 1
ATOM 785 N N . LYS A 1 97 ? -4.340 -4.933 6.371 1.00 89.88 97 LYS A N 1
ATOM 786 C CA . LYS A 1 97 ? -3.664 -5.519 5.205 1.00 89.88 97 LYS A CA 1
ATOM 787 C C . LYS A 1 97 ? -4.395 -5.191 3.899 1.00 89.88 97 LYS A C 1
ATOM 789 O O . LYS A 1 97 ? -3.752 -4.981 2.872 1.00 89.88 97 LYS A O 1
ATOM 794 N N . SER A 1 98 ? -5.728 -5.153 3.917 1.00 88.69 98 SER A N 1
ATOM 795 C CA . SER A 1 98 ? -6.524 -4.741 2.756 1.00 88.69 98 SER A CA 1
ATOM 796 C C . SER A 1 98 ? -6.334 -3.258 2.434 1.00 88.69 98 SER A C 1
ATOM 798 O O . SER A 1 98 ? -6.137 -2.910 1.272 1.00 88.69 98 SER A O 1
ATOM 800 N N . GLU A 1 99 ? -6.331 -2.390 3.446 1.00 87.69 99 GLU A N 1
ATOM 801 C CA . GLU A 1 99 ? -6.055 -0.958 3.272 1.00 87.69 99 GLU A CA 1
ATOM 802 C C . GLU A 1 99 ? -4.649 -0.726 2.712 1.00 87.69 99 GLU A C 1
ATOM 804 O O . GLU A 1 99 ? -4.472 0.037 1.766 1.00 87.69 99 GLU A O 1
ATOM 809 N N . MET A 1 100 ? -3.647 -1.441 3.228 1.00 86.50 100 MET A N 1
ATOM 810 C CA . MET A 1 100 ? -2.280 -1.342 2.724 1.00 86.50 100 MET A CA 1
ATOM 811 C C . MET A 1 100 ? -2.205 -1.678 1.237 1.00 86.50 100 MET A C 1
ATOM 813 O O . MET A 1 100 ? -1.523 -0.973 0.498 1.00 86.50 100 MET A O 1
ATOM 817 N N . LYS A 1 101 ? -2.947 -2.686 0.758 1.00 87.94 101 LYS A N 1
ATOM 818 C CA . LYS A 1 101 ? -3.031 -2.983 -0.682 1.00 87.94 101 LYS A CA 1
ATOM 819 C C . LYS A 1 101 ? -3.589 -1.805 -1.478 1.00 87.94 101 LYS A C 1
ATOM 821 O O . LYS A 1 101 ? -3.039 -1.517 -2.534 1.00 87.94 101 LYS A O 1
ATOM 826 N N . ALA A 1 102 ? -4.601 -1.111 -0.958 1.00 86.25 102 ALA A N 1
ATOM 827 C CA . ALA A 1 102 ? -5.194 0.067 -1.592 1.00 86.25 102 ALA A CA 1
ATOM 828 C C . ALA A 1 102 ? -4.255 1.293 -1.622 1.00 86.25 102 ALA A C 1
ATOM 830 O O . ALA A 1 102 ? -4.458 2.194 -2.432 1.00 86.25 102 ALA A O 1
ATOM 831 N N . LEU A 1 103 ? -3.170 1.318 -0.827 1.00 81.56 103 LEU A N 1
ATOM 832 C CA . LEU A 1 103 ? -2.137 2.365 -0.929 1.00 81.56 103 LEU A CA 1
ATOM 833 C C . LEU A 1 103 ? -1.480 2.424 -2.311 1.00 81.56 103 LEU A C 1
ATOM 835 O O . LEU A 1 103 ? -0.887 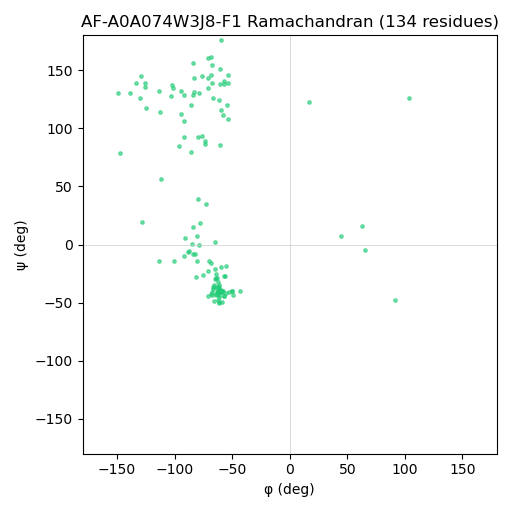3.449 -2.646 1.00 81.56 103 LEU A O 1
ATOM 839 N N . CYS A 1 104 ? -1.577 1.364 -3.126 1.00 82.62 104 CYS A N 1
ATOM 840 C CA . CYS A 1 104 ? -1.066 1.408 -4.493 1.00 82.62 104 CYS A CA 1
ATOM 841 C C . CYS A 1 104 ? -1.660 2.553 -5.313 1.00 82.62 104 CYS A C 1
ATOM 843 O O . CYS A 1 104 ? -0.977 3.065 -6.191 1.00 82.62 104 CYS A O 1
ATOM 845 N N . ASP A 1 105 ? -2.872 2.988 -4.978 1.00 82.44 105 ASP A N 1
ATOM 846 C CA . ASP A 1 105 ? -3.576 4.039 -5.701 1.00 82.44 105 ASP A CA 1
ATOM 847 C C . ASP A 1 105 ? -3.227 5.449 -5.190 1.00 82.44 105 ASP A C 1
ATOM 849 O O . ASP A 1 105 ? -3.677 6.445 -5.756 1.00 82.44 105 ASP A O 1
ATOM 853 N N . TYR A 1 106 ? -2.443 5.554 -4.114 1.00 79.62 106 TYR A N 1
ATOM 854 C CA . TYR A 1 106 ? -2.130 6.816 -3.433 1.00 79.62 106 TYR A CA 1
ATOM 855 C C . TYR A 1 106 ? -0.664 7.217 -3.542 1.00 79.62 106 TYR A C 1
ATOM 857 O O . TYR A 1 106 ? -0.342 8.363 -3.228 1.00 79.62 106 TYR A O 1
ATOM 865 N N . VAL A 1 107 ? 0.208 6.294 -3.958 1.00 82.94 107 VAL A N 1
ATOM 866 C CA . VAL A 1 107 ? 1.658 6.447 -3.849 1.00 82.94 107 VAL A CA 1
ATOM 867 C C . VAL A 1 107 ? 2.347 6.263 -5.192 1.00 82.94 107 VAL A C 1
ATOM 869 O O . VAL A 1 107 ? 2.103 5.292 -5.910 1.00 82.94 107 VAL A O 1
ATOM 872 N N . THR A 1 108 ? 3.287 7.159 -5.476 1.00 84.75 108 THR A N 1
ATOM 873 C CA . THR A 1 108 ? 4.297 6.975 -6.518 1.00 84.75 108 THR A CA 1
ATOM 874 C C . THR A 1 108 ? 5.694 7.158 -5.942 1.00 84.75 108 THR A C 1
ATOM 876 O O . THR A 1 108 ? 5.927 8.073 -5.153 1.00 84.75 108 THR A O 1
ATOM 879 N N . PHE A 1 109 ? 6.618 6.309 -6.370 1.00 84.56 109 PHE A N 1
ATOM 880 C CA . PHE A 1 109 ? 8.033 6.349 -6.032 1.00 84.56 109 PHE A CA 1
ATOM 881 C C . PHE A 1 109 ? 8.811 6.941 -7.200 1.00 84.56 109 PHE A C 1
ATOM 883 O O . PHE A 1 109 ? 8.550 6.575 -8.345 1.00 84.56 109 PHE A O 1
ATOM 890 N N . SER A 1 110 ? 9.768 7.814 -6.917 1.00 75.38 110 SER A N 1
ATOM 891 C CA . SER A 1 110 ? 10.772 8.248 -7.887 1.00 75.38 110 SER A CA 1
ATOM 892 C C . SER A 1 110 ? 12.150 8.204 -7.240 1.00 75.38 110 SER A C 1
ATOM 894 O O . SER A 1 110 ? 12.309 8.588 -6.082 1.00 75.38 110 SER A O 1
ATOM 896 N N . TRP A 1 111 ? 13.141 7.746 -8.002 1.00 68.31 111 TRP A N 1
ATOM 897 C CA . TRP A 1 111 ? 14.550 7.973 -7.712 1.00 68.31 111 TRP A CA 1
ATOM 898 C C . TRP A 1 111 ? 15.002 9.175 -8.534 1.00 68.31 111 TRP A C 1
ATOM 900 O O . TRP A 1 111 ? 15.533 9.019 -9.630 1.00 68.31 111 TRP A O 1
ATOM 910 N N . LEU A 1 112 ? 14.784 10.384 -8.019 1.00 57.75 112 LEU A N 1
ATOM 911 C CA . LEU A 1 112 ? 15.437 11.547 -8.605 1.00 57.75 112 LEU A CA 1
ATOM 912 C C . LEU A 1 112 ? 16.939 11.408 -8.361 1.00 57.75 112 LEU A C 1
ATOM 914 O O . LEU A 1 112 ? 17.389 11.243 -7.227 1.00 57.75 112 LEU A O 1
ATOM 918 N N . HIS A 1 113 ? 17.723 11.484 -9.433 1.00 54.31 113 HIS A N 1
ATOM 919 C CA . HIS A 1 113 ? 19.180 11.561 -9.361 1.00 54.31 113 HIS A CA 1
ATOM 920 C C . HIS A 1 113 ? 19.635 12.994 -9.028 1.00 54.31 113 HIS A C 1
ATOM 922 O O . HIS A 1 113 ? 20.597 13.511 -9.592 1.00 54.31 113 HIS A O 1
ATOM 928 N N . GLU A 1 114 ? 18.908 13.672 -8.140 1.00 53.88 114 GLU A N 1
ATOM 929 C CA . GLU A 1 114 ? 19.298 14.975 -7.619 1.00 53.88 114 GLU A CA 1
ATOM 930 C C . GLU A 1 114 ? 20.113 14.755 -6.346 1.00 53.88 114 GLU A C 1
ATOM 932 O O . GLU A 1 114 ? 19.697 14.032 -5.439 1.00 53.88 114 GLU A O 1
ATOM 937 N N . ARG A 1 115 ? 21.301 15.376 -6.281 1.00 53.66 115 ARG A N 1
ATOM 938 C CA . ARG A 1 115 ? 22.283 15.182 -5.195 1.00 53.66 115 ARG A CA 1
ATOM 939 C C . ARG A 1 115 ? 21.717 15.447 -3.795 1.00 53.66 115 ARG A C 1
ATOM 941 O O . ARG A 1 115 ? 22.315 15.004 -2.821 1.00 53.66 115 ARG A O 1
ATOM 948 N N . GLU A 1 116 ? 20.599 16.161 -3.697 1.00 60.19 116 GLU A N 1
ATOM 949 C CA . GLU A 1 116 ? 20.010 16.616 -2.437 1.00 60.19 116 GLU A CA 1
ATOM 950 C C . GLU A 1 116 ? 18.827 15.755 -1.955 1.00 60.19 116 GLU A C 1
ATOM 952 O O . GLU A 1 116 ? 18.464 15.844 -0.785 1.00 60.19 116 GLU A O 1
ATOM 957 N N . CYS A 1 117 ? 18.243 14.892 -2.800 1.00 54.16 117 CYS A N 1
ATOM 958 C CA . CYS A 1 117 ? 17.083 14.056 -2.446 1.00 54.16 117 CYS A CA 1
ATOM 959 C C . CYS A 1 117 ? 17.105 12.702 -3.183 1.00 54.16 117 CYS A C 1
ATOM 961 O O . CYS A 1 117 ? 16.370 12.512 -4.158 1.00 54.16 117 CYS A O 1
ATOM 963 N N . PRO A 1 118 ? 17.918 11.733 -2.725 1.00 55.19 118 PRO A N 1
ATOM 964 C CA . PRO A 1 118 ? 17.978 10.408 -3.327 1.00 55.19 118 P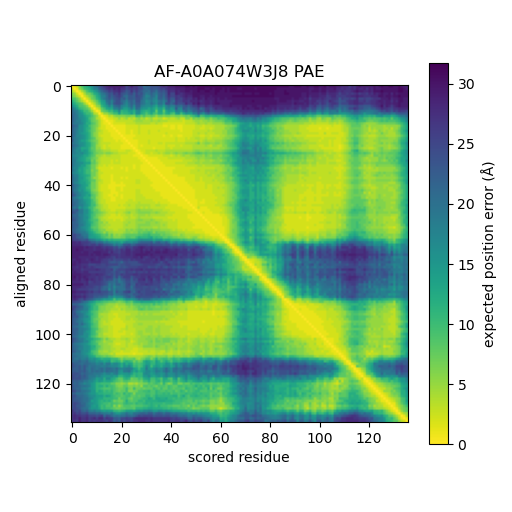RO A CA 1
ATOM 965 C C . PRO A 1 118 ? 16.717 9.613 -2.959 1.00 55.19 118 PRO A C 1
ATOM 967 O O . PRO A 1 118 ? 16.684 8.874 -1.977 1.00 55.19 118 PRO A O 1
ATOM 970 N N . GLY A 1 119 ? 15.661 9.787 -3.750 1.00 61.19 119 GLY A N 1
ATOM 971 C CA . GLY A 1 119 ? 14.389 9.084 -3.594 1.00 61.19 119 GLY A CA 1
ATOM 972 C C . GLY A 1 119 ? 13.290 9.939 -2.964 1.00 61.19 119 GLY A C 1
ATOM 973 O O . GLY A 1 119 ? 13.440 10.471 -1.866 1.00 61.19 119 GLY A O 1
ATOM 974 N N . SER A 1 120 ? 12.146 10.037 -3.642 1.00 63.16 120 SER A N 1
ATOM 975 C CA . SER A 1 120 ? 10.947 10.690 -3.120 1.00 63.16 120 SER A CA 1
ATOM 976 C C . SER A 1 120 ? 9.720 9.787 -3.248 1.00 63.16 120 SER A C 1
ATOM 978 O O . SER A 1 120 ? 9.573 8.992 -4.180 1.00 63.16 120 SER A O 1
ATOM 980 N N . THR A 1 121 ? 8.836 9.888 -2.256 1.00 71.62 121 THR A N 1
ATOM 981 C CA . THR A 1 121 ? 7.514 9.258 -2.267 1.00 71.62 121 THR A CA 1
ATOM 982 C C . THR A 1 121 ? 6.482 10.370 -2.344 1.00 71.62 121 THR A C 1
ATOM 984 O O . THR A 1 121 ? 6.355 11.159 -1.409 1.00 71.62 121 THR A O 1
ATOM 987 N N . LEU A 1 122 ? 5.752 10.445 -3.452 1.00 71.00 122 LEU A N 1
ATOM 988 C CA . LEU A 1 122 ? 4.673 11.414 -3.617 1.00 71.00 122 LEU A CA 1
ATOM 989 C C . LEU A 1 122 ? 3.348 10.766 -3.220 1.00 71.00 122 LEU A C 1
ATOM 991 O O . LEU A 1 122 ? 3.037 9.650 -3.645 1.00 71.00 122 LEU A O 1
ATOM 995 N N . VAL A 1 123 ? 2.574 11.483 -2.405 1.00 72.38 123 VAL A N 1
ATOM 996 C CA . VAL A 1 123 ? 1.253 11.058 -1.932 1.00 72.38 123 VAL A CA 1
ATOM 997 C C . VAL A 1 123 ? 0.191 11.983 -2.509 1.00 72.38 123 VAL A C 1
ATOM 999 O O . VAL A 1 123 ? 0.305 13.206 -2.419 1.00 72.38 123 VAL A O 1
ATOM 1002 N N . ASN A 1 124 ? -0.876 11.416 -3.070 1.00 71.69 124 ASN A N 1
ATOM 1003 C CA . ASN A 1 124 ? -2.013 12.212 -3.524 1.00 71.69 124 ASN A CA 1
ATOM 1004 C C . ASN A 1 124 ? -2.918 12.604 -2.341 1.00 71.69 124 ASN A C 1
ATOM 1006 O O . ASN A 1 124 ? -3.839 11.871 -1.980 1.00 71.69 124 ASN A O 1
ATOM 1010 N N . VAL A 1 125 ? -2.662 13.777 -1.758 1.00 68.94 125 VAL A N 1
ATOM 1011 C CA . VAL A 1 125 ? -3.396 14.312 -0.592 1.00 68.94 125 VAL A CA 1
ATOM 1012 C C . VAL A 1 125 ? -4.840 14.733 -0.887 1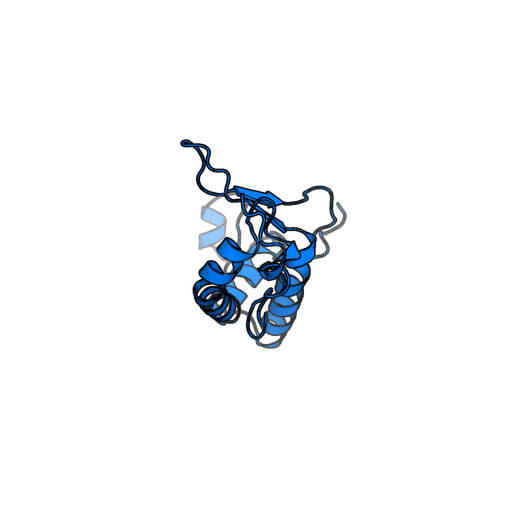.00 68.94 125 VAL A C 1
ATOM 1014 O O . VAL A 1 125 ? -5.620 14.914 0.042 1.00 68.94 125 VAL A O 1
ATOM 1017 N N . ASN A 1 126 ? -5.216 14.867 -2.162 1.00 73.75 126 ASN A N 1
ATOM 1018 C CA . ASN A 1 126 ? -6.568 15.273 -2.560 1.00 73.75 126 ASN A CA 1
ATOM 1019 C C . ASN A 1 126 ? -7.553 14.097 -2.596 1.00 73.75 126 ASN A C 1
ATOM 1021 O O . ASN A 1 126 ? -8.751 14.297 -2.798 1.00 73.75 126 ASN A O 1
ATOM 1025 N N . ARG A 1 127 ? -7.068 12.860 -2.436 1.00 73.06 127 ARG A N 1
ATOM 1026 C CA . ARG A 1 127 ? -7.933 11.682 -2.375 1.00 73.06 127 ARG A CA 1
ATOM 1027 C C . ARG A 1 127 ? -8.493 11.494 -0.965 1.00 73.06 127 ARG A C 1
ATOM 1029 O O . ARG A 1 127 ? -7.769 11.705 0.008 1.00 73.06 127 ARG A O 1
ATOM 1036 N N . PRO A 1 128 ? -9.755 11.044 -0.835 1.00 72.69 128 PRO A N 1
ATOM 1037 C CA . PRO A 1 128 ? -10.305 10.689 0.466 1.00 72.69 128 PRO A CA 1
ATOM 1038 C C . PRO A 1 128 ? -9.431 9.615 1.123 1.00 72.69 128 PRO A C 1
ATOM 1040 O O . PRO A 1 128 ? -8.935 8.715 0.444 1.00 72.69 128 PRO A O 1
ATOM 1043 N N . GLY A 1 129 ? -9.220 9.722 2.435 1.00 72.31 129 GLY A N 1
ATOM 1044 C CA . GLY A 1 129 ? -8.447 8.736 3.189 1.00 72.31 129 GLY A CA 1
ATOM 1045 C C . GLY A 1 129 ? -9.074 7.341 3.117 1.00 72.31 129 GLY A C 1
ATOM 1046 O O . GLY A 1 129 ? -10.289 7.204 2.992 1.00 72.31 129 GLY A O 1
ATOM 1047 N N . LEU A 1 130 ? -8.240 6.302 3.220 1.00 76.06 130 LEU A N 1
ATOM 1048 C CA . LEU A 1 130 ? -8.686 4.899 3.189 1.00 76.06 130 LEU A CA 1
ATOM 1049 C C . LEU A 1 130 ? -9.595 4.536 4.369 1.00 76.06 130 LEU A C 1
ATOM 1051 O O . LEU A 1 130 ? -10.415 3.627 4.262 1.00 76.06 130 LEU A O 1
ATOM 1055 N N . ARG A 1 131 ? -9.464 5.268 5.479 1.00 73.56 131 ARG A N 1
ATOM 1056 C CA . ARG A 1 131 ? -10.350 5.164 6.633 1.00 73.56 131 ARG A CA 1
ATOM 1057 C C . ARG A 1 131 ? -11.338 6.320 6.624 1.00 73.56 131 ARG A C 1
ATOM 1059 O O . ARG A 1 131 ? -10.914 7.462 6.425 1.00 73.56 131 ARG A O 1
ATOM 1066 N N . PRO A 1 132 ? -12.632 6.059 6.867 1.00 62.66 132 PRO A N 1
ATOM 1067 C CA . PRO A 1 132 ? -13.607 7.124 7.012 1.00 62.66 132 PRO A CA 1
ATOM 1068 C C . PRO A 1 132 ? -13.186 8.020 8.181 1.00 62.66 132 PRO A C 1
ATOM 1070 O O . PRO A 1 132 ? -13.115 7.578 9.326 1.00 62.66 132 PRO A O 1
ATOM 1073 N N . GLY A 1 133 ? -12.876 9.282 7.885 1.00 57.62 133 GLY A N 1
ATOM 1074 C CA . GLY A 1 133 ? -12.780 10.306 8.917 1.00 57.62 133 GLY A CA 1
ATOM 1075 C C . GLY A 1 133 ? -14.172 10.583 9.480 1.00 57.62 133 GLY A C 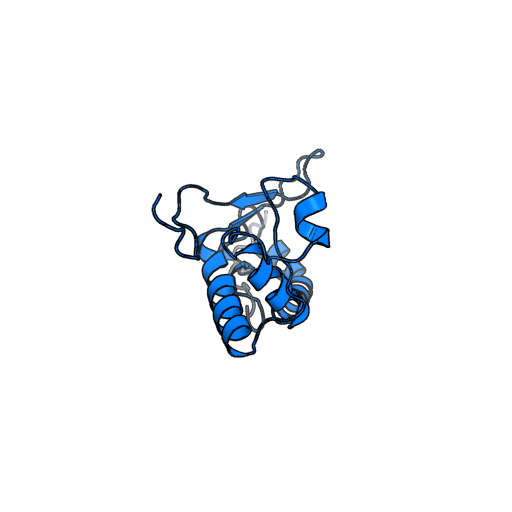1
ATOM 1076 O O . GLY A 1 133 ? -15.160 10.529 8.742 1.00 57.62 133 GLY A O 1
ATOM 1077 N N . GLU A 1 134 ? -14.266 10.894 10.773 1.00 46.75 134 GLU A N 1
ATOM 1078 C CA . GLU A 1 134 ? -15.483 11.513 11.301 1.00 46.75 134 GLU A CA 1
ATOM 1079 C C . GLU A 1 134 ? -15.761 12.770 10.465 1.00 46.75 134 GLU A C 1
ATOM 1081 O O . GLU A 1 134 ? -14.908 13.659 10.371 1.00 46.75 134 GLU A O 1
ATOM 1086 N N . LYS A 1 135 ? -16.929 12.822 9.811 1.00 42.53 135 LYS A N 1
ATOM 1087 C CA . LYS A 1 135 ? -17.420 14.063 9.209 1.00 42.53 135 LYS A CA 1
ATOM 1088 C C . LYS A 1 135 ? -17.516 15.077 10.350 1.00 42.53 135 LYS A C 1
ATOM 1090 O O . LYS A 1 135 ? -18.300 14.866 11.273 1.00 42.53 135 LYS A O 1
ATOM 1095 N N . ARG A 1 136 ? -16.657 16.095 10.319 1.00 39.38 136 ARG A N 1
ATOM 1096 C CA . ARG A 1 136 ? -16.781 17.262 11.195 1.00 39.38 136 ARG A CA 1
ATOM 1097 C C . ARG A 1 136 ? -17.972 18.102 10.774 1.00 39.38 136 ARG A C 1
ATOM 1099 O O . ARG A 1 136 ? -18.202 18.187 9.547 1.00 39.38 136 ARG A O 1
#

pLDDT: mean 73.04, std 16.86, range [36.09, 94.06]

Mean predicted aligned error: 11.78 Å

Secondary structure (DSSP, 8-state):
----GGGTT-----TT--GGGSGGGEES--HHHHHHHHHHHHHHHHHHTSHHHHHHHHHHTS--------HHHHHT--S------S---HHHHHHHHHHHHHGGGTEEEE----TT-S-EEEE-TTSPPSSPPP--

Foldseek 3Di:
DDPPPVVVPPPDDCPQAQLLLDPVQEPPQDSVNSVVCSVVRNVVSVVCLDQVVLLVLLQVPDDQDPDDPDPVVVVVPDPGDRDRPPGDDPVSSVVSSVLSSVCSVFWHKYQDPDPVDRIDIHGDPVDDHSDDDPPD

Sequence (136 aa):
ASTDKSIMTIIGNNKDIHPCLRRTNWKETSDAEYEYLKPVLRIVTKMLEMDGVLDLWFALGQPMQKLPRTEMLKAQKQKHRVYYTGRSTVGQRVHTKSEMKALCDYVTFSWLHERECPGSTLVNVNRPGLRPGEKR

Radius of gyration: 19.77 Å; Cα contacts (8 Å, |Δi|>4): 119; chains: 1; bounding box: 42×31×68 Å

Solvent-accessible surface area (backbone atoms only — not comparable to full-atom values): 8610 Å² total; per-residue (Å²): 141,79,89,72,76,81,68,81,77,66,82,66,86,66,77,73,43,40,63,40,74,35,74,92,24,41,46,89,54,50,69,70,58,48,60,72,41,45,70,57,44,33,53,52,30,53,53,66,68,32,67,72,49,29,29,50,55,46,33,70,66,46,73,76,66,86,71,78,90,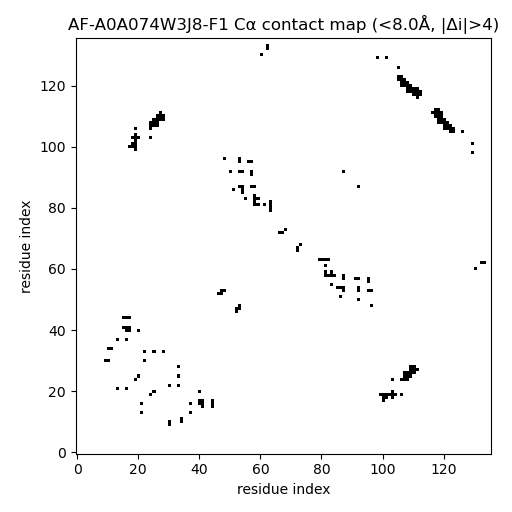48,72,78,63,64,72,65,78,67,94,76,62,83,68,75,83,84,68,63,52,72,71,53,36,55,52,39,55,53,51,55,46,57,43,34,82,38,41,36,37,32,66,46,92,46,97,89,47,83,48,49,76,51,68,58,80,88,54,82,66,96,58,87,70,81,84,126

Organism: Aureobasidium melanogenum (strain CBS 110374) (NCBI:txid1043003)